Protein AF-A0A9X3ZW23-F1 (afdb_monomer_lite)

Radius of gyration: 32.11 Å; chains: 1; bounding box: 72×36×115 Å

Structure (mmCIF, N/CA/C/O backbone):
data_AF-A0A9X3ZW23-F1
#
_entry.id   AF-A0A9X3ZW23-F1
#
loop_
_atom_site.group_PDB
_atom_site.id
_atom_site.type_symbol
_atom_site.label_atom_id
_atom_site.label_alt_id
_atom_site.label_comp_id
_atom_site.label_asym_id
_atom_site.label_entity_id
_atom_site.label_seq_id
_atom_site.pdbx_PDB_ins_code
_atom_site.Cartn_x
_atom_site.Cartn_y
_atom_site.Cartn_z
_atom_site.occupancy
_atom_site.B_iso_or_equiv
_atom_site.auth_seq_id
_atom_site.auth_comp_id
_atom_site.auth_asym_id
_atom_site.auth_atom_id
_atom_site.pdbx_PDB_model_num
ATOM 1 N N . MET A 1 1 ? 30.733 -26.265 81.387 1.00 41.91 1 MET A N 1
ATOM 2 C CA . MET A 1 1 ? 31.115 -25.539 80.158 1.00 41.91 1 MET A CA 1
ATOM 3 C C . MET A 1 1 ? 29.852 -25.271 79.362 1.00 41.91 1 MET A C 1
ATOM 5 O O . MET A 1 1 ? 29.154 -26.203 78.997 1.00 41.91 1 MET A O 1
ATOM 9 N N . THR A 1 2 ? 29.509 -23.997 79.230 1.00 47.94 2 THR A N 1
ATOM 10 C CA . THR A 1 2 ? 28.334 -23.456 78.542 1.00 47.94 2 THR A CA 1
ATOM 11 C C . THR A 1 2 ? 28.605 -23.305 77.043 1.00 47.94 2 THR A C 1
ATOM 13 O O . THR A 1 2 ? 29.656 -22.796 76.669 1.00 47.94 2 THR A O 1
ATOM 16 N N . ASN A 1 3 ? 27.648 -23.683 76.190 1.00 45.41 3 ASN A N 1
ATOM 17 C CA . ASN A 1 3 ? 27.446 -23.093 74.856 1.00 45.41 3 ASN A CA 1
ATOM 18 C C . ASN A 1 3 ? 26.029 -23.461 74.378 1.00 45.41 3 ASN A C 1
ATOM 20 O O . ASN A 1 3 ? 25.717 -24.637 74.266 1.00 45.41 3 ASN A O 1
ATOM 24 N N . ARG A 1 4 ? 25.054 -22.546 74.379 1.00 52.41 4 ARG A N 1
ATOM 25 C CA . ARG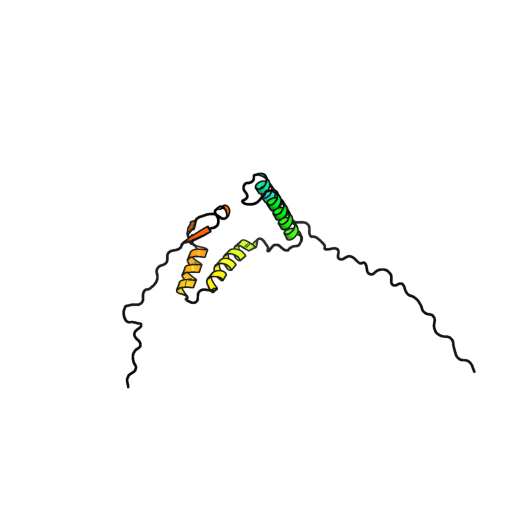 A 1 4 ? 24.797 -21.372 73.514 1.00 52.41 4 ARG A CA 1
ATOM 26 C C . ARG A 1 4 ? 23.680 -21.689 72.514 1.00 52.41 4 ARG A C 1
ATOM 28 O O . ARG A 1 4 ? 23.872 -22.377 71.523 1.00 52.41 4 ARG A O 1
ATOM 35 N N . PHE A 1 5 ? 22.515 -21.135 72.843 1.00 54.69 5 PHE A N 1
ATOM 36 C CA . PHE A 1 5 ? 21.342 -20.938 72.004 1.00 54.69 5 PHE A CA 1
ATOM 37 C C . PHE A 1 5 ? 21.697 -20.395 70.617 1.00 54.69 5 PHE A C 1
ATOM 39 O O . PHE A 1 5 ? 22.342 -19.354 70.522 1.00 54.69 5 PHE A O 1
ATOM 46 N N . ALA A 1 6 ? 21.168 -21.025 69.573 1.00 55.31 6 ALA A N 1
ATOM 47 C CA . ALA A 1 6 ? 20.686 -20.347 68.375 1.00 55.31 6 ALA A CA 1
ATOM 48 C C . ALA A 1 6 ? 19.905 -21.351 67.527 1.00 55.31 6 ALA A C 1
ATOM 50 O O . ALA A 1 6 ? 20.433 -22.413 67.224 1.00 55.31 6 ALA A O 1
ATOM 51 N N . LEU A 1 7 ? 18.666 -21.002 67.170 1.00 49.12 7 LEU A N 1
ATOM 52 C CA . LEU A 1 7 ? 18.050 -21.156 65.843 1.00 49.12 7 LEU A CA 1
ATOM 53 C C . LEU A 1 7 ? 16.533 -21.007 66.005 1.00 49.12 7 LEU A C 1
ATOM 55 O O . LEU A 1 7 ? 15.796 -21.965 66.211 1.00 49.12 7 LEU A O 1
ATOM 59 N N . ALA A 1 8 ? 16.077 -19.760 65.929 1.00 58.12 8 ALA A N 1
ATOM 60 C CA . ALA A 1 8 ? 14.689 -19.455 65.624 1.00 58.12 8 ALA A CA 1
ATOM 61 C C . ALA A 1 8 ? 14.528 -19.458 64.095 1.00 58.12 8 ALA A C 1
ATOM 63 O O . ALA A 1 8 ? 15.251 -18.709 63.431 1.00 58.12 8 ALA A O 1
ATOM 64 N N . PRO A 1 9 ? 13.585 -20.214 63.509 1.00 50.91 9 PRO A N 1
ATOM 65 C CA . PRO A 1 9 ? 13.169 -19.972 62.143 1.00 50.91 9 PRO A CA 1
ATOM 66 C C . PRO A 1 9 ? 12.065 -18.910 62.166 1.00 50.91 9 PRO A C 1
ATOM 68 O O . PRO A 1 9 ? 10.928 -19.161 62.561 1.00 50.91 9 PRO A O 1
ATOM 71 N N . ARG A 1 10 ? 12.409 -17.691 61.741 1.00 51.66 10 ARG A N 1
ATOM 72 C CA . ARG A 1 10 ? 11.412 -16.711 61.305 1.00 51.66 10 ARG A CA 1
ATOM 73 C C . ARG A 1 10 ? 10.851 -17.193 59.970 1.00 51.66 10 ARG A C 1
ATOM 75 O O . ARG A 1 10 ? 11.467 -16.972 58.932 1.00 51.66 10 ARG A O 1
ATOM 82 N N . ILE A 1 11 ? 9.699 -17.853 59.999 1.00 54.78 11 ILE A N 1
ATOM 83 C CA . ILE A 1 11 ? 8.911 -18.116 58.793 1.00 54.78 11 ILE A CA 1
ATOM 84 C C . ILE A 1 11 ? 8.268 -16.780 58.401 1.00 54.78 11 ILE A C 1
ATOM 86 O O . ILE A 1 11 ? 7.192 -16.424 58.873 1.00 54.78 11 ILE A O 1
ATOM 90 N N . LEU A 1 12 ? 9.000 -15.990 57.609 1.00 49.44 12 LEU A N 1
ATOM 91 C CA . LEU A 1 12 ? 8.465 -14.829 56.909 1.00 49.44 12 LEU A CA 1
ATOM 92 C C . LEU A 1 12 ? 7.588 -15.314 55.749 1.00 49.44 12 LEU A C 1
ATOM 94 O O . LEU A 1 12 ? 8.072 -15.919 54.798 1.00 49.44 12 LEU A O 1
ATOM 98 N N . SER A 1 13 ? 6.296 -15.028 55.876 1.00 49.28 13 SER A N 1
ATOM 99 C CA . SER A 1 13 ? 5.330 -14.671 54.836 1.00 49.28 13 SER A CA 1
ATOM 100 C C . SER A 1 13 ? 5.801 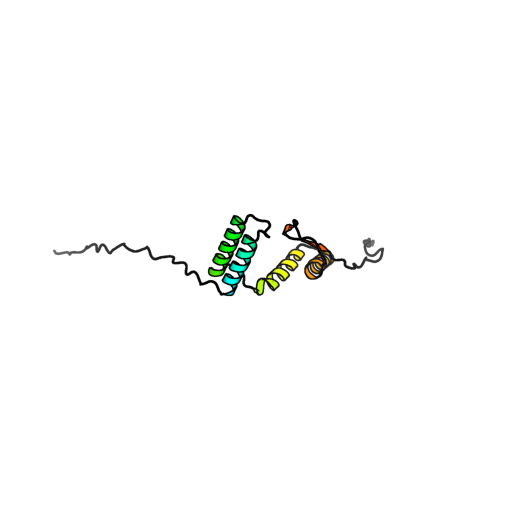-14.805 53.379 1.00 49.28 13 SER A C 1
ATOM 102 O O . SER A 1 13 ? 6.349 -13.867 52.807 1.00 49.28 13 SER A O 1
ATOM 104 N N . ALA A 1 14 ? 5.481 -15.934 52.745 1.00 49.53 14 ALA A N 1
ATOM 105 C CA . ALA A 1 14 ? 5.443 -16.074 51.289 1.00 49.53 14 ALA A CA 1
ATOM 106 C C . ALA A 1 14 ? 3.982 -15.999 50.813 1.00 49.53 14 ALA A C 1
ATOM 108 O O . ALA A 1 14 ? 3.397 -16.979 50.362 1.00 49.53 14 ALA A O 1
ATOM 109 N N . ALA A 1 15 ? 3.361 -14.834 50.979 1.00 54.81 15 ALA A N 1
ATOM 110 C CA . ALA A 1 15 ? 2.068 -14.509 50.389 1.00 54.81 15 ALA A CA 1
ATOM 111 C C . ALA A 1 15 ? 2.203 -13.146 49.702 1.00 54.81 15 ALA A C 1
ATOM 113 O O . ALA A 1 15 ? 2.758 -12.226 50.297 1.00 54.81 15 ALA A O 1
ATOM 114 N N . CYS A 1 16 ? 1.689 -13.053 48.473 1.00 47.88 16 CYS A N 1
ATOM 115 C CA . CYS A 1 16 ? 1.688 -11.898 47.558 1.00 47.88 16 CYS A CA 1
ATOM 116 C C . CYS A 1 16 ? 2.820 -11.837 46.516 1.00 47.88 16 CYS A C 1
ATOM 118 O O . CYS A 1 16 ? 3.622 -10.912 46.489 1.00 47.88 16 CYS A O 1
ATOM 120 N N . LEU A 1 17 ? 2.781 -12.763 45.554 1.00 49.47 17 LEU A N 1
ATOM 121 C CA . LEU A 1 17 ? 3.246 -12.530 44.178 1.00 49.47 17 LEU A CA 1
ATOM 122 C C . LEU A 1 17 ? 2.059 -12.727 43.218 1.00 49.47 17 LEU A C 1
ATOM 124 O O . LEU A 1 17 ? 2.012 -13.656 42.423 1.00 49.47 17 LEU A O 1
ATOM 128 N N . LEU A 1 18 ? 1.058 -11.853 43.342 1.00 54.19 18 LEU A N 1
ATOM 129 C CA . LEU A 1 18 ? -0.025 -11.663 42.368 1.00 54.19 18 LEU A CA 1
ATOM 130 C C . LEU A 1 18 ? -0.190 -10.154 42.133 1.00 54.19 18 LEU A C 1
ATOM 132 O O . LEU A 1 18 ? -1.226 -9.566 42.421 1.00 54.19 18 LEU A O 1
ATOM 136 N N . ALA A 1 19 ? 0.873 -9.499 41.663 1.00 49.84 19 ALA A N 1
ATOM 137 C CA . ALA A 1 19 ? 0.828 -8.102 41.242 1.00 49.84 19 ALA A CA 1
ATOM 138 C C . ALA A 1 19 ? 0.711 -8.036 39.712 1.00 49.84 19 ALA A C 1
ATOM 140 O O . ALA A 1 19 ? 1.699 -8.039 38.987 1.00 49.84 19 ALA A O 1
ATOM 141 N N . ALA A 1 20 ? -0.546 -8.062 39.272 1.00 50.47 20 ALA A N 1
ATOM 142 C CA . ALA A 1 20 ? -1.111 -7.430 38.084 1.00 50.47 20 ALA A CA 1
ATOM 143 C C . ALA A 1 20 ? -0.147 -7.011 36.952 1.00 50.47 20 ALA A C 1
ATOM 145 O O . ALA A 1 20 ? 0.410 -5.914 36.958 1.00 50.47 20 ALA A O 1
ATOM 146 N N . CYS A 1 21 ? -0.136 -7.783 35.863 1.00 46.88 21 CYS A N 1
ATOM 147 C CA . CYS A 1 21 ? 0.053 -7.209 34.531 1.00 46.88 21 CYS A CA 1
ATOM 148 C C . CYS A 1 21 ? -1.243 -6.486 34.127 1.00 46.88 21 CYS A C 1
ATOM 150 O O . CYS A 1 21 ? -2.032 -6.993 33.333 1.00 46.88 21 CYS A O 1
ATOM 152 N N . ALA A 1 22 ? -1.507 -5.315 34.709 1.00 54.31 22 ALA A N 1
ATOM 153 C CA . ALA A 1 22 ? -2.509 -4.414 34.161 1.00 54.31 22 ALA A CA 1
ATOM 154 C C . ALA A 1 22 ? -1.919 -3.806 32.882 1.00 54.31 22 ALA A C 1
ATOM 156 O O . ALA A 1 22 ? -1.097 -2.894 32.940 1.00 54.31 22 ALA A O 1
ATOM 157 N N . ALA A 1 23 ? -2.299 -4.339 31.720 1.00 58.41 23 ALA A N 1
ATOM 158 C CA . ALA A 1 23 ? -2.043 -3.657 30.461 1.00 58.41 23 ALA A CA 1
ATOM 159 C C . ALA A 1 23 ? -2.793 -2.317 30.504 1.00 58.41 23 ALA A C 1
ATOM 161 O O . ALA A 1 23 ? -4.021 -2.286 30.422 1.00 58.41 23 ALA A O 1
ATOM 162 N N . VAL A 1 24 ? -2.060 -1.216 30.682 1.00 58.62 24 VAL A N 1
ATOM 163 C CA . VAL A 1 24 ? -2.592 0.140 30.523 1.00 58.62 24 VAL A CA 1
ATOM 164 C C . VAL A 1 24 ? -3.019 0.278 29.065 1.00 58.62 24 VAL A C 1
ATOM 166 O O . VAL A 1 24 ? -2.192 0.367 28.163 1.00 58.62 24 VAL A O 1
ATOM 169 N N . GLN A 1 25 ? -4.325 0.223 28.828 1.00 58.38 25 GLN A N 1
ATOM 170 C CA . GLN A 1 25 ? -4.912 0.477 27.518 1.00 58.38 25 GLN A CA 1
ATOM 171 C C . GLN A 1 25 ? -5.097 1.989 27.400 1.00 58.38 25 GLN A C 1
ATOM 173 O O . GLN A 1 25 ? -5.875 2.572 28.158 1.00 58.38 25 GLN A O 1
ATOM 178 N N . ALA A 1 26 ? -4.375 2.634 26.483 1.00 62.34 26 ALA A N 1
ATOM 179 C CA . ALA A 1 26 ? -4.588 4.048 26.215 1.00 62.34 26 ALA A CA 1
ATOM 180 C C . ALA A 1 26 ? -5.995 4.252 25.627 1.00 62.34 26 ALA A C 1
ATOM 182 O O . ALA A 1 26 ? -6.516 3.412 24.882 1.00 62.34 26 ALA A O 1
ATOM 183 N N . ALA A 1 27 ? -6.646 5.360 25.985 1.00 62.47 27 ALA A N 1
ATOM 184 C CA . ALA A 1 27 ? -7.914 5.717 25.367 1.00 62.47 27 ALA A CA 1
ATOM 185 C C . ALA A 1 27 ? -7.689 5.924 23.859 1.00 62.47 27 ALA A C 1
ATOM 187 O O . ALA A 1 27 ? -6.691 6.531 23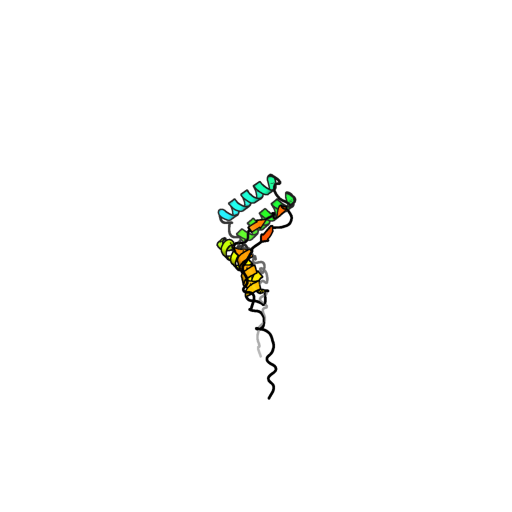.483 1.00 62.47 27 ALA A O 1
ATOM 188 N N . PRO A 1 28 ? -8.598 5.451 22.987 1.00 61.19 28 PRO A N 1
ATOM 189 C CA . PRO A 1 28 ? -8.450 5.700 21.563 1.00 61.19 28 PRO A CA 1
ATOM 190 C C . PRO A 1 28 ? -8.628 7.195 21.311 1.00 61.19 28 PRO A C 1
ATOM 192 O O . PRO A 1 28 ? -9.621 7.775 21.785 1.00 61.19 28 PRO A O 1
ATOM 195 N N . ASP A 1 29 ? -7.704 7.772 20.546 1.00 72.81 29 ASP A N 1
ATOM 196 C CA . ASP A 1 29 ? -7.786 9.142 20.042 1.00 72.81 29 ASP A CA 1
ATOM 197 C C . ASP A 1 29 ? -9.116 9.354 19.302 1.00 72.81 29 ASP A C 1
ATOM 199 O O . ASP A 1 29 ? -9.690 8.406 18.754 1.00 72.81 29 ASP A O 1
ATOM 203 N N . ALA A 1 30 ? -9.616 10.593 19.258 1.00 76.81 30 ALA A N 1
ATOM 204 C CA . ALA A 1 30 ? -10.893 10.916 18.608 1.00 76.81 30 ALA A CA 1
ATOM 205 C C . ALA A 1 30 ? -10.974 10.354 17.173 1.00 76.81 30 ALA A C 1
ATOM 207 O O . ALA A 1 30 ? -11.939 9.674 16.831 1.00 76.81 30 ALA A O 1
ATOM 208 N N . SER A 1 31 ? -9.880 10.473 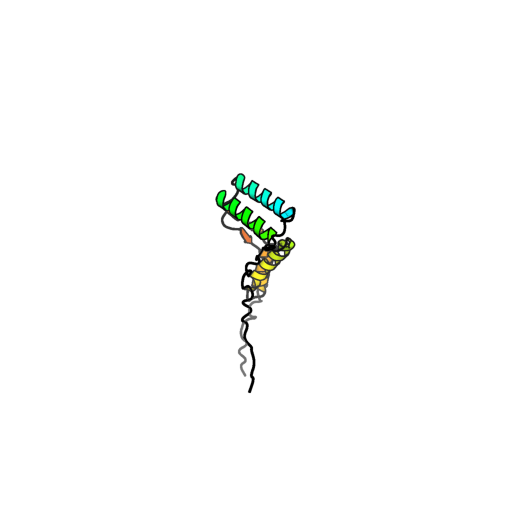16.411 1.00 83.69 31 SER A N 1
ATOM 209 C CA . SER A 1 31 ? -9.767 9.933 15.049 1.00 83.69 31 SER A CA 1
ATOM 210 C C . SER A 1 31 ? -9.995 8.418 14.952 1.00 83.69 31 SER A C 1
ATOM 212 O O . SER A 1 31 ? -10.536 7.933 13.962 1.00 83.69 31 SER A O 1
ATOM 214 N N . ALA A 1 32 ? -9.605 7.641 15.966 1.00 86.62 32 ALA A N 1
ATOM 215 C CA . ALA A 1 32 ? -9.783 6.190 15.973 1.00 86.62 32 ALA A CA 1
ATOM 216 C C . ALA A 1 32 ? -11.236 5.792 16.230 1.00 86.62 32 ALA A C 1
ATOM 218 O O . ALA A 1 32 ? -11.720 4.809 15.671 1.00 86.62 32 ALA A O 1
ATOM 219 N N . ARG A 1 33 ? -11.941 6.573 17.054 1.00 89.62 33 ARG A N 1
ATOM 220 C CA . ARG A 1 33 ? -13.376 6.387 17.282 1.00 89.62 33 ARG A CA 1
ATOM 221 C C . ARG A 1 33 ? -14.165 6.754 16.033 1.00 89.62 33 ARG A C 1
ATOM 223 O O . ARG A 1 33 ? -15.066 6.004 15.679 1.00 89.62 33 ARG A O 1
ATOM 230 N N . ASP A 1 34 ? -13.798 7.843 15.363 1.00 92.06 34 ASP A N 1
ATOM 231 C CA . ASP A 1 34 ? -14.457 8.288 14.133 1.00 92.06 34 ASP A CA 1
ATOM 232 C C . ASP A 1 34 ? -14.310 7.250 13.015 1.00 92.06 34 ASP A C 1
ATOM 234 O O . ASP A 1 34 ? -15.316 6.838 12.438 1.00 92.06 34 ASP A O 1
ATOM 238 N N . ARG A 1 35 ? -13.090 6.732 12.789 1.00 90.88 35 ARG A N 1
ATOM 239 C CA . ARG A 1 35 ? -12.839 5.617 11.853 1.00 90.88 35 ARG A CA 1
ATOM 240 C C . ARG A 1 35 ? -13.689 4.392 12.181 1.00 90.88 35 ARG A C 1
ATOM 242 O O . ARG A 1 35 ? -14.383 3.878 11.317 1.00 90.88 35 ARG A O 1
ATOM 249 N N . TYR A 1 36 ? -13.732 3.987 13.451 1.00 94.25 36 TYR A N 1
ATOM 250 C CA . TYR A 1 36 ? -14.577 2.870 13.873 1.00 94.25 36 TYR A CA 1
ATOM 251 C C . TYR A 1 36 ? -16.068 3.099 13.578 1.00 94.25 36 TYR A C 1
ATOM 253 O O . TYR A 1 36 ? -16.766 2.161 13.199 1.00 94.25 36 TYR A O 1
ATOM 261 N N . GLN A 1 37 ? -16.589 4.322 13.742 1.00 95.38 37 GLN A N 1
ATOM 262 C CA . GLN A 1 37 ? -17.985 4.598 13.389 1.00 95.38 37 GLN A CA 1
ATOM 263 C C . GLN A 1 37 ? -18.219 4.542 11.878 1.00 95.38 37 GLN A C 1
ATOM 265 O O . GLN A 1 37 ? -19.240 3.995 11.463 1.00 95.38 37 GLN A O 1
ATOM 270 N N . GLN A 1 38 ? -17.282 5.051 11.074 1.00 94.19 38 GLN A N 1
ATOM 271 C CA . GLN A 1 38 ? -17.335 4.951 9.612 1.00 94.19 38 GLN A CA 1
ATOM 272 C C . GLN A 1 38 ? -17.333 3.483 9.163 1.00 94.19 38 GLN A C 1
ATOM 274 O O . GLN A 1 38 ? -18.225 3.072 8.422 1.00 94.19 38 GLN A O 1
ATOM 279 N N . ASP A 1 39 ? -16.415 2.672 9.695 1.00 94.12 39 ASP A N 1
ATOM 280 C CA . ASP A 1 39 ? -16.333 1.237 9.404 1.00 94.12 39 ASP A CA 1
ATOM 281 C C . ASP A 1 39 ? -17.634 0.531 9.784 1.00 94.12 39 ASP A C 1
ATOM 283 O O . ASP A 1 39 ? -18.208 -0.214 8.994 1.00 94.12 39 ASP A O 1
ATOM 287 N N . ARG A 1 40 ? -18.176 0.818 10.975 1.00 96.25 40 ARG A N 1
ATOM 288 C CA . ARG A 1 40 ? -19.469 0.268 11.395 1.00 96.25 40 ARG A CA 1
ATOM 289 C C . ARG A 1 40 ? -20.599 0.649 10.453 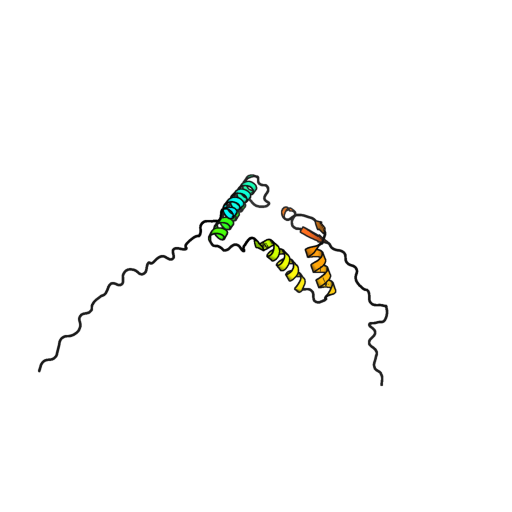1.00 96.25 40 ARG A C 1
ATOM 291 O O . ARG A 1 40 ? -21.445 -0.198 10.195 1.00 96.25 40 ARG A O 1
ATOM 298 N N . GLN A 1 41 ? -20.658 1.893 9.985 1.00 95.88 41 GLN A N 1
ATOM 299 C CA . GLN A 1 41 ? -21.687 2.317 9.037 1.00 95.88 41 GLN A CA 1
ATOM 300 C C . GLN A 1 41 ? -21.583 1.529 7.727 1.00 95.88 41 GLN A C 1
ATOM 302 O O . GLN A 1 41 ? -22.601 0.999 7.283 1.00 95.88 41 GLN A O 1
ATOM 307 N N . ALA A 1 42 ? -20.373 1.346 7.190 1.00 93.75 42 ALA A N 1
ATOM 308 C CA . ALA A 1 42 ? -20.135 0.510 6.011 1.00 93.75 42 ALA A CA 1
ATOM 309 C C . ALA A 1 42 ? -20.523 -0.964 6.250 1.00 93.75 42 ALA A C 1
ATOM 311 O O . ALA A 1 42 ? -21.199 -1.582 5.430 1.00 93.75 42 ALA A O 1
ATOM 312 N N . CYS A 1 43 ? -20.195 -1.524 7.421 1.00 95.62 43 CYS A N 1
ATOM 313 C CA . CYS A 1 43 ? -20.622 -2.879 7.788 1.00 95.62 43 CYS A CA 1
ATOM 314 C C . CYS A 1 43 ? -22.153 -3.024 7.838 1.00 95.62 43 CYS A C 1
ATOM 316 O O . CYS A 1 43 ? -22.688 -4.107 7.598 1.00 95.62 43 CYS A O 1
ATOM 318 N N . MET A 1 44 ? -22.865 -1.963 8.231 1.00 95.62 44 MET A N 1
ATOM 319 C CA . MET A 1 44 ? -24.321 -1.970 8.385 1.00 95.62 44 MET A CA 1
ATOM 320 C C . MET A 1 44 ? -25.049 -1.768 7.056 1.00 95.62 44 MET A C 1
ATOM 322 O O . MET A 1 44 ? -26.142 -2.315 6.910 1.00 95.62 44 MET A O 1
ATOM 326 N N . SER A 1 45 ? -24.466 -1.021 6.110 1.00 93.38 45 SER A N 1
ATOM 327 C CA . SER A 1 45 ? -25.026 -0.860 4.762 1.00 93.38 45 SER A CA 1
ATOM 328 C C . SER A 1 45 ? -24.903 -2.133 3.925 1.00 93.38 45 SER A C 1
ATOM 330 O O . SER A 1 45 ? -25.721 -2.362 3.040 1.00 93.38 45 SER A O 1
ATOM 332 N N . GLY A 1 46 ? -23.939 -3.001 4.255 1.00 84.62 46 GLY A N 1
ATOM 333 C CA . GLY A 1 46 ? -23.677 -4.228 3.504 1.00 84.62 46 GLY A CA 1
ATOM 334 C C . GLY A 1 46 ? -22.817 -3.997 2.262 1.00 84.62 46 GLY A C 1
ATOM 335 O O . GLY A 1 46 ? -22.625 -4.927 1.487 1.00 84.62 46 GLY A O 1
ATOM 336 N N . ASP A 1 47 ? -22.239 -2.802 2.106 1.00 80.19 47 ASP A N 1
ATOM 337 C CA . ASP A 1 47 ? -21.375 -2.427 0.975 1.00 80.19 47 ASP A CA 1
ATOM 338 C C . ASP A 1 47 ? -19.958 -3.027 1.072 1.00 80.19 47 ASP A C 1
ATOM 340 O O . ASP A 1 47 ? -19.006 -2.552 0.450 1.00 80.19 47 ASP A O 1
ATOM 344 N N . THR A 1 48 ? -19.788 -4.074 1.877 1.00 84.88 48 THR A N 1
ATOM 345 C CA . THR A 1 48 ? -18.508 -4.741 2.109 1.00 84.88 48 THR A CA 1
ATOM 346 C C . THR A 1 48 ? -18.510 -6.119 1.467 1.00 84.88 48 THR A C 1
ATOM 348 O O . THR A 1 48 ? -19.494 -6.846 1.565 1.00 84.88 48 THR A O 1
ATOM 351 N N . ALA A 1 49 ? -17.381 -6.538 0.893 1.00 85.81 49 ALA A N 1
ATOM 352 C CA . ALA A 1 49 ? -17.238 -7.868 0.287 1.00 85.81 49 ALA A CA 1
ATOM 353 C C . ALA A 1 49 ? -17.293 -9.038 1.302 1.00 85.81 49 ALA A C 1
ATOM 355 O O . ALA A 1 49 ? -17.327 -10.202 0.908 1.00 85.81 49 ALA A O 1
ATOM 356 N N . GLN A 1 50 ? -17.285 -8.745 2.604 1.00 89.44 50 GLN A N 1
ATOM 357 C CA . GLN A 1 50 ? -17.307 -9.712 3.704 1.00 89.44 50 GLN A CA 1
ATOM 358 C C . GLN A 1 50 ? -18.658 -9.739 4.433 1.00 89.44 50 GLN A C 1
ATOM 360 O O . GLN A 1 50 ? -19.480 -8.835 4.291 1.00 89.44 50 GLN A O 1
ATOM 365 N N . SER A 1 51 ? -18.884 -10.765 5.265 1.00 93.56 51 SER A N 1
ATOM 366 C CA . SER A 1 51 ? -20.092 -10.825 6.097 1.00 93.56 51 SER A CA 1
ATOM 367 C C . SER A 1 51 ? -20.142 -9.652 7.085 1.00 93.56 51 SER A C 1
ATOM 369 O O . SER A 1 51 ? -19.111 -9.233 7.620 1.00 93.56 51 SER A O 1
ATOM 371 N N . ARG A 1 52 ? -21.347 -9.159 7.394 1.00 95.44 52 ARG A N 1
ATOM 372 C CA . ARG A 1 52 ? -21.545 -8.082 8.380 1.00 95.44 52 ARG A CA 1
ATOM 373 C C . ARG A 1 52 ? -20.935 -8.415 9.742 1.00 95.44 52 ARG A C 1
ATOM 375 O O . ARG A 1 52 ? -20.366 -7.539 10.386 1.00 95.44 52 ARG A O 1
ATOM 382 N N . GLU A 1 53 ? -21.043 -9.666 10.185 1.00 96.19 53 GLU A N 1
ATOM 383 C CA . GLU A 1 53 ? -20.452 -10.101 11.453 1.00 96.19 53 GLU A CA 1
ATOM 384 C C . GLU A 1 53 ? -18.922 -10.004 11.416 1.00 96.19 53 GLU A C 1
ATOM 386 O O . GLU A 1 53 ? -18.317 -9.431 12.324 1.00 96.19 53 GLU A O 1
ATOM 391 N N . THR A 1 54 ? -18.300 -10.511 10.348 1.00 96.62 54 THR A N 1
ATOM 392 C CA . THR A 1 54 ? -16.849 -10.418 10.136 1.00 96.62 54 THR A CA 1
ATOM 393 C C . THR A 1 54 ? -16.402 -8.960 10.087 1.00 96.62 54 THR A C 1
ATOM 395 O O . THR A 1 54 ? -15.457 -8.591 10.773 1.00 96.62 54 THR A O 1
ATOM 398 N N . CYS A 1 55 ? -17.119 -8.113 9.345 1.00 96.19 55 CYS A N 1
ATOM 399 C CA . CYS A 1 55 ? -16.845 -6.678 9.255 1.00 96.19 55 CYS A CA 1
ATOM 400 C C . CYS A 1 55 ? -16.841 -5.998 10.626 1.00 96.19 55 CYS A C 1
ATOM 402 O O . CYS A 1 55 ? -15.882 -5.323 10.992 1.00 96.19 55 CYS A O 1
ATOM 404 N N . LEU A 1 56 ? -17.874 -6.229 11.440 1.00 96.88 56 LEU A N 1
ATOM 405 C CA . LEU A 1 56 ? -17.957 -5.622 12.770 1.00 96.88 56 LEU A CA 1
ATOM 406 C C . LEU A 1 56 ? -16.864 -6.126 13.714 1.00 96.88 56 LEU A C 1
ATOM 408 O O . LEU A 1 56 ? -16.359 -5.362 14.540 1.00 96.88 56 LEU A O 1
ATOM 412 N N . ARG A 1 57 ? -16.487 -7.400 13.582 1.00 97.19 57 ARG A N 1
ATOM 413 C CA . ARG A 1 57 ? -15.382 -7.999 14.331 1.00 97.19 57 ARG A CA 1
ATOM 414 C C . ARG A 1 57 ? -14.050 -7.341 13.976 1.00 97.19 57 ARG A C 1
ATOM 416 O O . ARG A 1 57 ? -13.297 -6.983 14.879 1.00 97.19 57 ARG A O 1
ATOM 423 N N . GLU A 1 58 ? -13.784 -7.143 12.690 1.00 94.69 58 GLU A N 1
ATOM 424 C CA . GLU A 1 58 ? -12.568 -6.489 12.199 1.00 94.69 58 GLU A CA 1
ATOM 425 C C . GLU A 1 58 ? -12.511 -5.007 12.585 1.00 94.69 58 GLU A C 1
ATOM 427 O O . GLU A 1 58 ? -11.486 -4.557 13.093 1.00 94.69 58 GLU A O 1
ATOM 432 N N . ALA A 1 59 ? -13.623 -4.273 12.476 1.00 95.06 59 ALA A N 1
ATOM 433 C CA . ALA A 1 59 ? -13.711 -2.886 12.937 1.00 95.06 59 ALA A CA 1
ATOM 434 C C . ALA A 1 59 ? -13.398 -2.761 14.443 1.00 95.06 59 ALA A C 1
ATOM 436 O O . ALA A 1 59 ? -12.662 -1.869 14.877 1.00 95.06 59 ALA A O 1
ATOM 437 N N . GLY A 1 60 ? -13.918 -3.682 15.263 1.00 94.94 60 GLY A N 1
ATOM 438 C CA . GLY A 1 60 ? -13.616 -3.739 16.695 1.00 94.94 60 GLY A CA 1
ATOM 439 C C . GLY A 1 60 ? -12.143 -4.047 16.982 1.00 94.94 60 GLY A C 1
ATOM 440 O O . GLY A 1 60 ? -11.535 -3.403 17.841 1.00 94.94 60 GLY A O 1
ATOM 441 N N . ALA A 1 61 ? -11.556 -4.985 16.234 1.00 94.25 61 ALA A N 1
ATOM 442 C CA . ALA A 1 61 ? -10.138 -5.318 16.330 1.00 94.25 61 ALA A CA 1
ATOM 443 C C . ALA A 1 61 ? -9.246 -4.125 15.945 1.00 94.25 61 ALA A C 1
ATOM 445 O O . ALA A 1 61 ? -8.291 -3.823 16.658 1.00 94.25 61 ALA A O 1
ATOM 446 N N . ALA A 1 62 ? -9.592 -3.387 14.886 1.00 90.81 62 ALA A N 1
ATOM 447 C CA . ALA A 1 62 ? -8.879 -2.179 14.476 1.00 90.81 62 ALA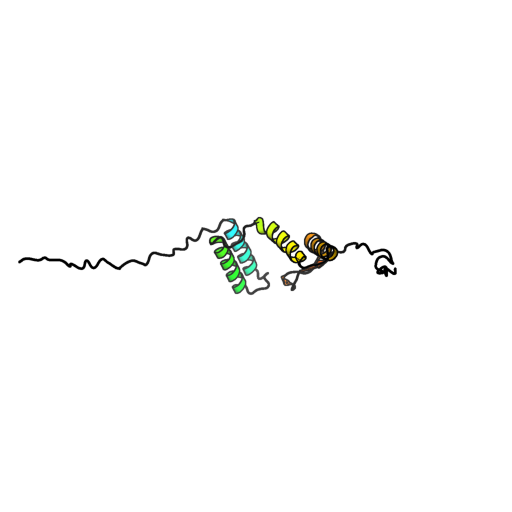 A CA 1
ATOM 448 C C . ALA A 1 62 ? -8.928 -1.087 15.560 1.00 90.81 62 ALA A C 1
ATOM 450 O O . ALA A 1 62 ? -7.901 -0.491 15.899 1.00 90.81 62 ALA A O 1
ATOM 451 N N . LEU A 1 63 ? -10.093 -0.867 16.182 1.00 91.94 63 LEU A N 1
ATOM 452 C CA . LEU A 1 63 ? -10.218 0.069 17.303 1.00 91.94 63 LEU A CA 1
ATOM 453 C C . LEU A 1 63 ? -9.356 -0.356 18.500 1.00 91.94 63 LEU A C 1
ATOM 455 O O . LEU A 1 63 ? -8.708 0.490 19.118 1.00 91.94 63 LEU A O 1
ATOM 459 N N . GLN A 1 64 ? -9.338 -1.647 18.838 1.00 90.94 64 GLN A N 1
ATOM 460 C CA . GLN A 1 64 ? -8.492 -2.171 19.910 1.00 90.94 64 GLN A CA 1
ATOM 461 C C . GLN A 1 64 ? -7.003 -1.980 19.586 1.00 90.94 64 GLN A C 1
ATOM 463 O O . GLN A 1 64 ? -6.274 -1.455 20.425 1.00 90.94 64 GLN A O 1
ATOM 468 N N . ALA A 1 65 ? -6.568 -2.328 18.373 1.00 88.62 65 ALA A N 1
ATOM 469 C CA . ALA A 1 65 ? -5.190 -2.148 17.925 1.00 88.62 65 ALA A CA 1
ATOM 470 C C . ALA A 1 65 ? -4.754 -0.675 18.010 1.00 88.62 65 ALA A C 1
ATOM 472 O O . ALA A 1 65 ? -3.638 -0.380 18.445 1.00 88.62 65 ALA A O 1
ATOM 473 N N . SER A 1 66 ? -5.659 0.258 17.681 1.00 85.69 66 SER A N 1
ATOM 474 C CA . SER A 1 66 ? -5.420 1.696 17.833 1.00 85.69 66 SER A CA 1
ATOM 475 C C . SER A 1 66 ? -5.183 2.102 19.289 1.00 85.69 66 SER A C 1
ATOM 477 O O . SER A 1 66 ? -4.310 2.923 19.546 1.00 85.69 66 SER A O 1
ATOM 479 N N . ARG A 1 67 ? -5.928 1.532 20.247 1.00 85.06 67 ARG A N 1
ATOM 480 C CA . ARG A 1 67 ? -5.761 1.805 21.692 1.00 85.06 67 ARG A CA 1
ATOM 481 C C . ARG A 1 67 ? -4.431 1.308 22.236 1.00 85.06 67 ARG A C 1
ATOM 483 O O . ARG A 1 67 ? -3.884 1.882 23.169 1.00 85.06 67 ARG A O 1
ATOM 490 N N . THR A 1 68 ? -3.929 0.214 21.679 1.00 84.75 68 THR A N 1
ATOM 491 C CA . THR A 1 68 ? -2.662 -0.397 22.092 1.00 84.75 68 THR A CA 1
ATOM 492 C C . THR A 1 68 ? -1.459 0.151 21.323 1.00 84.75 68 THR A C 1
ATOM 494 O O . THR A 1 68 ? -0.364 -0.379 21.484 1.00 84.75 68 THR A O 1
ATOM 497 N N . GLY A 1 69 ? -1.645 1.168 20.468 1.00 79.88 69 GLY A N 1
ATOM 498 C CA . GLY A 1 69 ? -0.570 1.751 19.657 1.00 79.88 69 GLY A CA 1
ATOM 499 C C . GLY A 1 69 ? 0.022 0.787 18.622 1.00 79.88 69 GLY A C 1
ATOM 500 O O . GLY A 1 69 ? 1.165 0.950 18.212 1.00 79.88 69 GLY A O 1
ATOM 501 N N . GLN A 1 70 ? -0.731 -0.242 18.224 1.00 78.56 70 GLN A N 1
ATOM 502 C CA . GLN A 1 70 ? -0.276 -1.280 17.289 1.00 78.56 70 GLN A CA 1
ATOM 503 C C . GLN A 1 70 ? -0.547 -0.924 15.824 1.00 78.56 70 GLN A C 1
ATOM 505 O O . GLN A 1 70 ? -0.071 -1.609 14.922 1.00 78.56 70 GLN A O 1
ATOM 510 N N . LEU A 1 71 ? -1.314 0.139 15.572 1.00 74.12 71 LEU A N 1
ATOM 511 C CA . LEU A 1 71 ? -1.476 0.682 14.231 1.00 74.12 71 LEU A CA 1
ATOM 512 C C . LEU A 1 71 ? -0.302 1.612 13.931 1.00 74.12 71 LEU A C 1
ATOM 514 O O . LEU A 1 71 ? -0.024 2.531 14.703 1.00 74.12 71 LEU A O 1
ATOM 518 N N . ALA A 1 72 ? 0.369 1.391 12.799 1.00 65.19 72 ALA A N 1
ATOM 519 C CA . ALA A 1 72 ? 1.297 2.378 12.264 1.00 65.19 72 ALA A CA 1
ATOM 520 C C . ALA A 1 72 ? 0.557 3.720 12.095 1.00 65.19 72 ALA A C 1
ATOM 522 O O . ALA A 1 72 ? -0.605 3.743 11.683 1.00 65.19 72 ALA A O 1
ATOM 523 N N . GLY A 1 73 ? 1.211 4.826 12.464 1.00 59.69 73 GLY A N 1
ATOM 524 C CA . GLY A 1 73 ? 0.617 6.163 12.427 1.00 59.69 73 GLY A CA 1
ATOM 525 C C . GLY A 1 73 ? 0.119 6.575 11.035 1.00 59.69 73 GLY A C 1
ATOM 526 O O . GLY A 1 73 ? 0.476 5.980 10.021 1.00 59.69 73 GLY A O 1
ATOM 527 N N . GLN A 1 74 ? -0.697 7.633 10.991 1.00 52.91 74 GLN A N 1
ATOM 528 C CA . GLN A 1 74 ? -1.356 8.159 9.781 1.00 52.91 74 GLN A CA 1
ATOM 529 C C . GLN A 1 74 ? -0.390 8.645 8.674 1.00 52.91 74 GLN A C 1
ATOM 531 O O . GLN A 1 74 ? -0.834 8.869 7.552 1.00 52.91 74 GLN A O 1
ATOM 536 N N . ASP A 1 75 ? 0.924 8.684 8.931 1.00 53.06 75 ASP A N 1
ATOM 537 C CA . ASP A 1 75 ? 1.984 8.798 7.909 1.00 53.06 75 ASP A CA 1
ATOM 538 C C . ASP A 1 75 ? 2.107 7.544 7.017 1.00 53.06 75 ASP A C 1
ATOM 540 O O . ASP A 1 75 ? 2.971 7.443 6.141 1.00 53.06 75 ASP A O 1
ATOM 544 N N . ALA A 1 76 ? 1.214 6.570 7.209 1.00 58.44 76 ALA A N 1
ATOM 545 C CA . ALA A 1 76 ? 1.101 5.378 6.396 1.00 58.44 76 ALA A CA 1
ATOM 546 C C . ALA A 1 76 ? 0.953 5.678 4.897 1.00 58.44 76 ALA A C 1
ATOM 548 O O . ALA A 1 76 ? 1.366 4.844 4.111 1.00 58.44 76 ALA A O 1
ATOM 549 N N . THR A 1 77 ? 0.459 6.845 4.466 1.00 60.88 77 THR A N 1
ATOM 550 C CA . THR A 1 77 ? 0.398 7.188 3.031 1.00 60.88 77 THR A CA 1
ATOM 551 C C . THR A 1 77 ? 1.789 7.233 2.386 1.00 60.88 77 THR A C 1
ATOM 553 O O . THR A 1 77 ? 1.992 6.615 1.338 1.00 60.88 77 THR A O 1
ATOM 556 N N . ASP A 1 78 ? 2.766 7.878 3.036 1.00 68.69 78 ASP A N 1
ATOM 557 C CA . ASP A 1 78 ? 4.166 7.852 2.584 1.00 68.69 78 ASP A CA 1
ATOM 558 C C . ASP A 1 78 ? 4.763 6.445 2.750 1.00 68.69 78 ASP A C 1
ATOM 560 O O . ASP A 1 78 ? 5.445 5.924 1.866 1.00 68.69 78 ASP A O 1
ATOM 564 N N . GLY A 1 79 ? 4.404 5.761 3.842 1.00 81.38 79 GLY A N 1
ATOM 565 C CA . GLY A 1 79 ? 4.761 4.360 4.069 1.00 81.38 79 GLY A CA 1
ATOM 566 C C . GLY A 1 79 ? 4.296 3.413 2.960 1.00 81.38 79 GLY A C 1
ATOM 567 O O . GLY A 1 79 ? 5.071 2.581 2.498 1.00 81.38 79 GLY A O 1
ATOM 568 N N . TYR A 1 80 ? 3.058 3.539 2.494 1.00 85.25 80 TYR A N 1
ATOM 569 C CA . TYR A 1 80 ? 2.469 2.692 1.465 1.00 85.25 80 TYR A CA 1
ATOM 570 C C . TYR A 1 80 ? 3.075 2.985 0.099 1.00 85.25 80 TYR A C 1
ATOM 572 O O . TYR A 1 80 ? 3.387 2.039 -0.624 1.00 85.25 80 TYR A O 1
ATOM 580 N N . ALA A 1 81 ? 3.289 4.261 -0.238 1.00 86.12 81 ALA A N 1
ATOM 581 C CA . ALA A 1 81 ? 3.962 4.652 -1.474 1.00 86.12 81 ALA A CA 1
ATOM 582 C C . ALA A 1 81 ? 5.406 4.128 -1.509 1.00 86.12 81 ALA A C 1
ATOM 584 O O . ALA A 1 81 ? 5.823 3.513 -2.495 1.00 86.12 81 ALA A O 1
ATOM 585 N N . ARG A 1 82 ? 6.144 4.277 -0.403 1.00 89.50 82 ARG A N 1
ATOM 586 C CA . ARG A 1 82 ? 7.496 3.732 -0.252 1.00 89.50 82 ARG A CA 1
ATOM 587 C C . ARG A 1 82 ? 7.509 2.211 -0.347 1.00 89.50 82 ARG A C 1
ATOM 589 O O . ARG A 1 82 ? 8.248 1.672 -1.163 1.00 89.50 82 ARG A O 1
ATOM 596 N N . ASN A 1 83 ? 6.662 1.516 0.413 1.00 91.38 83 ASN A N 1
ATOM 597 C CA . ASN A 1 83 ? 6.553 0.056 0.357 1.00 91.38 83 ASN A CA 1
ATOM 598 C C . ASN A 1 83 ? 6.193 -0.414 -1.059 1.00 91.38 83 ASN A C 1
ATOM 600 O O . ASN A 1 83 ? 6.673 -1.449 -1.515 1.00 91.38 83 ASN A O 1
ATOM 604 N N . ALA A 1 84 ? 5.360 0.342 -1.779 1.00 91.75 84 ALA A N 1
ATOM 605 C CA . ALA A 1 84 ? 5.013 0.034 -3.155 1.00 91.75 84 ALA A CA 1
ATOM 606 C C . ALA A 1 84 ? 6.205 0.147 -4.108 1.00 91.75 84 ALA A C 1
ATOM 608 O O . ALA A 1 84 ? 6.390 -0.752 -4.928 1.00 91.75 84 ALA A O 1
ATOM 609 N N . ALA A 1 85 ? 7.030 1.185 -3.964 1.00 92.75 85 ALA A N 1
ATOM 610 C CA . ALA A 1 85 ? 8.271 1.324 -4.720 1.00 92.75 85 ALA A CA 1
ATOM 611 C C . ALA A 1 85 ? 9.306 0.247 -4.345 1.00 92.75 85 ALA A C 1
ATOM 613 O O . ALA A 1 85 ? 9.947 -0.309 -5.233 1.00 92.75 85 ALA A O 1
ATOM 614 N N . GLN A 1 86 ? 9.415 -0.120 -3.063 1.00 96.06 86 GLN A N 1
ATOM 615 C CA . GLN A 1 86 ? 10.327 -1.173 -2.593 1.00 96.06 86 GLN A CA 1
ATOM 616 C C . GLN A 1 86 ? 10.044 -2.533 -3.241 1.00 96.06 86 GLN A C 1
ATOM 618 O O . GLN A 1 86 ? 10.968 -3.286 -3.537 1.00 96.06 86 GLN A O 1
ATOM 623 N N . ARG A 1 87 ? 8.780 -2.851 -3.559 1.00 95.81 87 ARG A N 1
ATOM 624 C CA . ARG A 1 87 ? 8.454 -4.086 -4.299 1.00 95.81 87 ARG A CA 1
ATOM 625 C C . ARG A 1 87 ? 9.112 -4.151 -5.683 1.00 95.81 87 ARG A C 1
ATOM 627 O O . ARG A 1 87 ? 9.317 -5.248 -6.193 1.00 95.81 87 ARG A O 1
ATOM 634 N N . CYS A 1 88 ? 9.468 -3.012 -6.281 1.00 97.12 88 CYS A N 1
ATOM 635 C CA . CYS A 1 88 ? 10.181 -2.967 -7.557 1.00 97.12 88 CYS A CA 1
ATOM 636 C C . CYS A 1 88 ? 11.671 -3.336 -7.434 1.00 97.12 88 CYS A C 1
ATOM 638 O O . CYS A 1 88 ? 12.342 -3.515 -8.449 1.00 97.12 88 CYS A O 1
ATOM 640 N N . GLU A 1 89 ? 12.218 -3.486 -6.225 1.00 97.06 89 GLU A N 1
ATOM 641 C CA . GLU A 1 89 ? 13.634 -3.824 -6.036 1.00 97.06 89 GLU A CA 1
ATOM 642 C C . GLU A 1 89 ? 13.991 -5.242 -6.509 1.00 97.06 89 GLU A C 1
ATOM 644 O O . GLU A 1 89 ? 15.163 -5.522 -6.767 1.00 97.06 89 GLU A O 1
ATOM 649 N N . VAL A 1 90 ? 12.991 -6.115 -6.687 1.00 97.81 90 VAL A N 1
ATOM 650 C CA . VAL A 1 90 ? 13.161 -7.479 -7.212 1.00 97.81 90 VAL A CA 1
ATOM 651 C C . VAL A 1 90 ? 13.758 -7.504 -8.626 1.00 97.81 90 VAL A C 1
ATOM 653 O O . VAL A 1 90 ? 14.471 -8.450 -8.977 1.00 97.81 90 VAL A O 1
ATOM 656 N N . PHE A 1 91 ? 13.499 -6.463 -9.424 1.00 97.00 91 PHE A N 1
ATOM 657 C CA . PHE A 1 91 ? 13.990 -6.355 -10.792 1.00 97.00 91 PHE A CA 1
ATOM 658 C C . PHE A 1 91 ? 15.505 -6.141 -10.820 1.00 97.00 91 PHE A C 1
ATOM 660 O O . PHE A 1 91 ? 16.057 -5.347 -10.055 1.00 97.00 91 PHE A O 1
ATOM 667 N N . LYS A 1 92 ? 16.169 -6.893 -11.705 1.00 96.81 92 LYS A N 1
ATOM 668 C CA . LYS A 1 92 ? 17.634 -6.955 -11.810 1.00 96.81 92 LYS A CA 1
ATOM 669 C C . LYS A 1 92 ? 18.209 -5.947 -12.795 1.00 96.81 92 LYS A C 1
ATOM 671 O O . LYS A 1 92 ? 19.369 -5.580 -12.653 1.00 96.81 92 LYS A O 1
ATOM 676 N N . THR A 1 93 ? 17.420 -5.530 -13.780 1.00 94.56 93 THR A N 1
ATOM 677 C CA . THR A 1 93 ? 17.816 -4.503 -14.741 1.00 94.56 93 THR A CA 1
ATOM 678 C C . THR A 1 93 ? 17.272 -3.150 -14.292 1.00 94.56 93 THR A C 1
ATOM 680 O O . THR A 1 93 ? 16.182 -3.056 -13.715 1.00 94.56 93 THR A O 1
ATOM 683 N N . ASP A 1 94 ? 18.027 -2.088 -14.568 1.00 92.56 94 ASP A N 1
ATOM 684 C CA . ASP A 1 94 ? 17.581 -0.723 -14.275 1.00 92.56 94 ASP A CA 1
ATOM 685 C C . ASP A 1 94 ? 16.345 -0.343 -15.097 1.00 92.56 94 ASP A C 1
ATOM 687 O O . ASP A 1 94 ? 15.486 0.408 -14.631 1.00 92.56 94 ASP A O 1
ATOM 691 N N . GLU A 1 95 ? 16.226 -0.892 -16.307 1.00 93.25 95 GLU A N 1
ATOM 692 C CA . GLU A 1 95 ? 15.079 -0.679 -17.182 1.00 93.25 95 GLU A CA 1
ATOM 693 C C . GLU A 1 95 ? 13.787 -1.236 -16.575 1.00 93.25 95 GLU A C 1
ATOM 695 O O . GLU A 1 95 ? 12.836 -0.475 -16.387 1.00 93.25 95 GLU A O 1
ATOM 700 N N . ASP A 1 96 ? 13.770 -2.514 -16.183 1.00 94.38 96 ASP A N 1
ATOM 701 C CA . ASP A 1 96 ? 12.591 -3.158 -15.591 1.00 94.38 96 ASP A CA 1
ATOM 702 C C . ASP A 1 96 ? 12.211 -2.514 -14.254 1.00 94.38 96 ASP A C 1
ATOM 704 O O . ASP A 1 96 ? 11.031 -2.303 -13.950 1.00 94.38 96 ASP A O 1
ATOM 708 N N . ARG A 1 97 ? 13.216 -2.145 -13.448 1.00 96.00 97 ARG A N 1
ATOM 709 C CA . ARG A 1 97 ? 12.993 -1.434 -12.186 1.00 96.00 97 ARG A CA 1
ATOM 710 C C . ARG A 1 97 ? 12.324 -0.083 -12.436 1.00 96.00 97 ARG A C 1
ATOM 712 O O . ARG A 1 97 ? 11.331 0.234 -11.779 1.00 96.00 97 ARG A O 1
ATOM 719 N N . ARG A 1 98 ? 12.827 0.699 -13.397 1.00 94.50 98 ARG A N 1
ATOM 720 C CA . ARG A 1 98 ? 12.249 1.998 -13.772 1.00 94.50 98 ARG A CA 1
ATOM 721 C C . ARG A 1 98 ? 10.839 1.845 -14.345 1.00 94.50 98 ARG A C 1
ATOM 723 O O . ARG A 1 98 ? 9.968 2.645 -14.001 1.00 94.50 98 ARG A O 1
ATOM 730 N N . ALA A 1 99 ? 10.591 0.799 -15.134 1.00 95.19 99 ALA A N 1
ATOM 731 C CA . ALA A 1 99 ? 9.265 0.458 -15.645 1.00 95.19 99 ALA A CA 1
ATOM 732 C C . ALA A 1 99 ? 8.265 0.184 -14.514 1.00 95.19 99 ALA A C 1
ATOM 734 O O . ALA A 1 99 ? 7.160 0.733 -14.504 1.00 95.19 99 ALA A O 1
ATOM 735 N N . CYS A 1 100 ? 8.662 -0.632 -13.533 1.00 95.94 100 CYS A N 1
ATOM 736 C CA . CYS A 1 100 ? 7.837 -0.937 -12.368 1.00 95.94 100 CYS A CA 1
ATOM 737 C C . CYS A 1 100 ? 7.511 0.319 -11.557 1.00 95.94 100 CYS A C 1
ATOM 739 O O . CYS A 1 100 ? 6.340 0.563 -11.264 1.00 95.94 100 CYS A O 1
ATOM 741 N N . ILE A 1 101 ? 8.520 1.136 -11.235 1.00 95.56 101 ILE A N 1
ATOM 742 C CA . ILE A 1 101 ? 8.327 2.365 -10.453 1.00 95.56 101 ILE A CA 1
ATOM 743 C C . ILE A 1 101 ? 7.368 3.312 -11.180 1.00 95.56 101 ILE A C 1
ATOM 745 O O . ILE A 1 101 ? 6.408 3.782 -10.570 1.00 95.56 101 ILE A O 1
ATOM 749 N N . GLY A 1 102 ? 7.566 3.526 -12.486 1.00 94.75 102 GLY A N 1
ATOM 750 C CA . GLY A 1 102 ? 6.690 4.377 -13.293 1.00 94.75 102 GLY A CA 1
ATOM 751 C C . GLY A 1 102 ? 5.234 3.902 -13.291 1.00 94.75 102 GLY A C 1
ATOM 752 O O . GLY A 1 102 ? 4.321 4.702 -13.097 1.00 94.75 102 GLY A O 1
ATOM 753 N N . ARG A 1 103 ? 5.008 2.589 -13.414 1.00 95.56 103 ARG A N 1
ATOM 754 C CA . ARG A 1 103 ? 3.667 1.984 -13.353 1.00 95.56 103 ARG A CA 1
ATOM 755 C C . ARG A 1 103 ? 3.025 2.102 -11.971 1.00 95.56 103 ARG A C 1
ATOM 757 O O . ARG A 1 103 ? 1.830 2.360 -11.861 1.00 95.56 103 ARG A O 1
ATOM 764 N N . VAL A 1 104 ? 3.799 1.899 -10.907 1.00 94.44 104 VAL A N 1
ATOM 765 C CA . VAL A 1 104 ? 3.298 1.980 -9.529 1.00 94.44 104 VAL A CA 1
ATOM 766 C C . VAL A 1 104 ? 2.924 3.416 -9.160 1.00 94.44 104 VAL A C 1
ATOM 768 O O . VAL A 1 104 ? 1.878 3.614 -8.543 1.00 94.44 104 VAL A O 1
ATOM 771 N N . GLN A 1 105 ? 3.741 4.399 -9.547 1.00 92.00 105 GLN A N 1
ATOM 772 C CA . GLN A 1 105 ? 3.553 5.806 -9.180 1.00 92.00 105 GLN A CA 1
ATOM 773 C C . GLN A 1 105 ? 2.547 6.539 -10.073 1.00 92.00 105 GLN A C 1
ATOM 775 O O . GLN A 1 105 ? 1.739 7.308 -9.560 1.00 92.00 105 GLN A O 1
ATOM 780 N N . SER A 1 106 ? 2.576 6.284 -11.383 1.00 91.62 106 SER A N 1
ATOM 781 C CA . SER A 1 106 ? 1.864 7.104 -12.376 1.00 91.62 106 SER A CA 1
ATOM 782 C C . SER A 1 106 ? 1.022 6.295 -13.363 1.00 91.62 106 SER A C 1
ATOM 784 O O . SER A 1 106 ? 0.465 6.867 -14.297 1.00 91.62 106 SER A O 1
ATOM 786 N N . GLY A 1 107 ? 0.946 4.972 -13.201 1.00 92.38 107 GLY A N 1
ATOM 787 C CA . GLY A 1 107 ? 0.185 4.112 -14.100 1.00 92.38 107 GLY A CA 1
ATOM 788 C C . GLY A 1 107 ? -1.326 4.302 -13.983 1.00 92.38 107 GLY A C 1
ATOM 789 O O . GLY A 1 107 ? -1.854 4.588 -12.903 1.00 92.38 107 GLY A O 1
ATOM 790 N N . THR A 1 108 ? -2.032 4.088 -15.091 1.00 95.56 108 THR A N 1
ATOM 791 C CA . THR A 1 108 ? -3.495 4.018 -15.095 1.00 95.56 108 THR A CA 1
ATOM 792 C C . THR A 1 108 ? -3.934 2.794 -14.302 1.00 95.56 108 THR A C 1
ATOM 794 O O . THR A 1 108 ? -3.320 1.732 -14.393 1.00 95.56 108 THR A O 1
ATOM 797 N N . SER A 1 109 ? -4.951 2.962 -13.456 1.00 95.00 109 SER A N 1
ATOM 798 C CA . SER A 1 109 ? -5.470 1.893 -12.600 1.00 95.00 109 SER A CA 1
ATOM 799 C C . SER A 1 109 ? -6.864 1.484 -13.054 1.00 95.00 109 SER A C 1
ATOM 801 O O . SER A 1 109 ? -7.715 2.345 -13.262 1.00 95.00 109 SER A O 1
ATOM 803 N N . GLU A 1 110 ? -7.097 0.180 -13.147 1.00 96.19 110 GLU A N 1
ATOM 804 C CA . GLU A 1 110 ? -8.380 -0.405 -13.536 1.00 96.19 110 GLU A CA 1
ATOM 805 C C . GLU A 1 110 ? -8.769 -1.542 -12.586 1.00 96.19 110 GLU A C 1
ATOM 807 O O . GLU A 1 110 ? -7.914 -2.198 -11.985 1.00 96.19 110 GLU A O 1
ATOM 812 N N . GLY A 1 111 ? -10.073 -1.785 -12.451 1.00 94.56 111 GLY A N 1
ATOM 813 C CA . GLY A 1 111 ? -10.621 -2.783 -11.533 1.00 94.56 111 GLY A CA 1
ATOM 814 C C . GLY A 1 111 ? -10.897 -2.238 -10.130 1.00 94.56 111 GLY A C 1
ATOM 815 O O . GLY A 1 111 ? -10.942 -1.031 -9.892 1.00 94.56 111 GLY A O 1
ATOM 816 N N . SER A 1 112 ? -11.143 -3.143 -9.187 1.00 91.19 112 SER A N 1
ATOM 817 C CA . SER A 1 112 ? -11.446 -2.805 -7.798 1.00 91.19 112 SER A CA 1
ATOM 818 C C . SER A 1 112 ? -11.102 -3.966 -6.872 1.00 91.19 112 SER A C 1
ATOM 820 O O . SER A 1 112 ? -11.070 -5.127 -7.279 1.00 91.19 112 SER A O 1
ATOM 822 N N . VAL A 1 113 ? -10.882 -3.664 -5.591 1.00 88.38 113 VAL A N 1
ATOM 823 C CA . VAL A 1 113 ? -10.642 -4.699 -4.571 1.00 88.38 113 VAL A CA 1
ATOM 824 C C . VAL A 1 113 ? -11.832 -5.658 -4.481 1.00 88.38 113 VAL A C 1
ATOM 826 O O . VAL A 1 113 ? -11.636 -6.869 -4.474 1.00 88.38 113 VAL A O 1
ATOM 829 N N . ALA A 1 114 ? -13.061 -5.130 -4.498 1.00 84.81 114 ALA A N 1
ATOM 830 C CA . ALA A 1 114 ? -14.277 -5.944 -4.504 1.00 84.81 114 ALA A CA 1
ATOM 831 C C . ALA A 1 114 ? -14.394 -6.824 -5.764 1.00 84.81 114 ALA A C 1
ATOM 833 O O . ALA A 1 114 ? -14.891 -7.942 -5.686 1.00 84.81 114 ALA A O 1
ATOM 834 N N . GLY A 1 115 ? -13.901 -6.342 -6.910 1.00 88.25 115 GLY A N 1
ATOM 835 C CA . GLY A 1 115 ? -13.862 -7.069 -8.181 1.00 88.25 115 GLY A CA 1
ATOM 836 C C . GLY A 1 115 ? -12.708 -8.068 -8.323 1.00 88.25 115 GLY A C 1
ATOM 837 O O . GLY A 1 115 ? -12.537 -8.628 -9.401 1.00 88.25 115 GLY A O 1
ATOM 838 N N . GLY A 1 116 ? -11.913 -8.295 -7.271 1.00 90.06 116 GLY A N 1
ATOM 839 C CA . GLY A 1 116 ? -10.838 -9.293 -7.255 1.00 90.06 116 GLY A CA 1
ATOM 840 C C . GLY A 1 116 ? -9.437 -8.754 -7.549 1.00 90.06 116 GLY A C 1
ATOM 841 O O . GLY A 1 116 ? -8.477 -9.523 -7.515 1.00 90.06 116 GLY A O 1
ATOM 842 N N . GLY A 1 117 ? -9.278 -7.451 -7.791 1.00 92.12 117 GLY A N 1
ATOM 843 C CA . GLY A 1 117 ? -7.956 -6.849 -7.944 1.00 92.12 117 GLY A CA 1
ATOM 844 C C . GLY A 1 117 ? -7.948 -5.495 -8.642 1.00 92.12 117 GLY A C 1
ATOM 845 O O . GLY A 1 117 ? -8.901 -5.100 -9.309 1.00 92.12 117 GLY A O 1
ATOM 846 N N . VAL A 1 118 ? -6.824 -4.791 -8.490 1.00 93.69 118 VAL A N 1
ATOM 847 C CA . VAL A 1 118 ? -6.519 -3.554 -9.218 1.00 93.69 118 VAL A CA 1
ATOM 848 C C . VAL A 1 118 ? -5.324 -3.816 -10.121 1.00 93.69 118 VAL A C 1
ATOM 850 O O . VAL A 1 118 ? -4.234 -4.137 -9.638 1.00 93.69 118 VAL A O 1
ATOM 853 N N . LEU A 1 119 ? -5.528 -3.667 -11.425 1.00 94.56 119 LEU A N 1
ATOM 854 C CA . LEU A 1 119 ? -4.464 -3.709 -12.418 1.00 94.56 119 LEU A CA 1
ATOM 855 C C . LEU A 1 119 ? -3.910 -2.304 -12.623 1.00 94.56 119 LEU A C 1
ATOM 857 O O . LEU A 1 119 ? -4.638 -1.317 -12.542 1.00 94.56 119 LEU A O 1
ATOM 861 N N . ARG A 1 120 ? -2.601 -2.220 -12.859 1.00 94.81 120 ARG A N 1
ATOM 862 C CA . ARG A 1 120 ? -1.914 -0.968 -13.173 1.00 94.81 120 ARG A CA 1
ATOM 863 C C . ARG A 1 120 ? -1.161 -1.129 -14.472 1.00 94.81 120 ARG A C 1
ATOM 865 O O . ARG A 1 120 ? -0.437 -2.112 -14.626 1.00 94.81 120 ARG A O 1
ATOM 872 N N . GLU A 1 121 ? -1.272 -0.148 -15.350 1.00 94.44 121 GLU A N 1
ATOM 873 C CA . GLU A 1 121 ? -0.589 -0.139 -16.638 1.00 94.44 121 GLU A CA 1
ATOM 874 C C . GLU A 1 121 ? 0.244 1.133 -16.808 1.00 94.44 121 GLU A C 1
ATOM 876 O O . GLU A 1 121 ? -0.100 2.202 -16.315 1.00 94.44 121 GLU A O 1
ATOM 881 N N . GLY A 1 122 ? 1.388 1.008 -17.477 1.00 92.88 122 GLY A N 1
ATOM 882 C CA . GLY A 1 122 ? 2.246 2.137 -17.811 1.00 92.88 122 GLY A CA 1
ATOM 883 C C . GLY A 1 122 ? 3.091 1.806 -19.031 1.00 92.88 122 GLY A C 1
ATOM 884 O O . GLY A 1 122 ? 3.715 0.745 -19.076 1.00 92.88 122 GLY A O 1
ATOM 885 N N . THR A 1 123 ? 3.112 2.717 -20.002 1.00 91.50 123 THR A N 1
ATOM 886 C CA . THR A 1 123 ? 3.947 2.616 -21.205 1.00 91.50 123 THR A CA 1
ATOM 887 C C . THR A 1 123 ? 5.196 3.473 -21.036 1.00 91.50 123 THR A C 1
ATOM 889 O O . THR A 1 123 ? 5.119 4.603 -20.555 1.00 91.50 123 THR A O 1
ATOM 892 N N . MET A 1 124 ? 6.350 2.960 -21.458 1.00 87.44 124 MET A N 1
ATOM 893 C CA . MET A 1 124 ? 7.599 3.717 -21.479 1.00 87.44 124 MET A CA 1
ATOM 894 C C . MET A 1 124 ? 8.378 3.469 -22.764 1.00 87.44 124 MET A C 1
ATOM 896 O O . MET A 1 124 ? 8.315 2.392 -23.348 1.00 87.44 124 MET A O 1
ATOM 900 N N . GLN A 1 125 ? 9.133 4.480 -23.183 1.00 88.19 125 GLN A N 1
ATOM 901 C CA . GLN A 1 125 ? 10.082 4.358 -24.282 1.00 88.19 125 GLN A CA 1
ATOM 902 C C . GLN A 1 125 ? 11.371 3.703 -23.773 1.00 88.19 125 GLN A C 1
ATOM 904 O O . GLN A 1 125 ? 11.893 4.069 -22.712 1.00 88.19 125 GLN A O 1
ATOM 909 N N . VAL A 1 126 ? 11.885 2.759 -24.554 1.00 84.94 126 VAL A N 1
ATOM 910 C CA . VAL A 1 126 ? 13.124 2.024 -24.287 1.00 84.94 126 VAL A CA 1
ATOM 911 C C . VAL A 1 126 ? 14.117 2.344 -25.398 1.00 84.94 126 VAL A C 1
ATOM 913 O O . VAL A 1 126 ? 13.746 2.360 -26.572 1.00 84.94 126 VAL A O 1
ATOM 916 N N . GLN A 1 127 ? 15.381 2.609 -25.052 1.00 81.06 127 GLN A N 1
ATOM 917 C CA . GLN A 1 127 ? 16.424 2.706 -26.069 1.00 81.06 127 GLN A CA 1
ATOM 918 C C . GLN A 1 127 ? 16.764 1.311 -26.592 1.00 81.06 127 GLN A C 1
ATOM 920 O O . GLN A 1 127 ? 17.295 0.479 -25.863 1.00 81.06 127 GLN A O 1
ATOM 925 N N . VAL A 1 128 ? 16.517 1.079 -27.878 1.00 80.69 128 VAL A N 1
ATOM 926 C CA . VAL A 1 128 ? 17.019 -0.113 -28.563 1.00 80.69 128 VAL A CA 1
ATOM 927 C C . VAL A 1 128 ? 18.473 0.155 -28.974 1.00 80.69 128 VAL A C 1
ATOM 929 O O . VAL A 1 128 ? 18.726 1.165 -29.640 1.00 80.69 128 VAL A O 1
ATOM 932 N N . PRO A 1 129 ? 19.446 -0.695 -28.592 1.00 74.12 129 PRO A N 1
ATOM 933 C CA . PRO A 1 129 ? 20.820 -0.549 -29.053 1.00 74.12 129 PRO A CA 1
ATOM 934 C C . PRO A 1 129 ? 20.896 -0.578 -30.587 1.00 74.12 129 PRO A C 1
ATOM 936 O O . PRO A 1 129 ? 20.141 -1.322 -31.220 1.00 74.12 129 PRO A O 1
ATOM 939 N N . PRO A 1 130 ? 21.816 0.181 -31.208 1.00 76.69 130 PRO A N 1
ATOM 940 C CA . PRO A 1 130 ? 22.010 0.115 -32.649 1.00 76.69 130 PRO A CA 1
ATOM 941 C C . PRO A 1 130 ? 22.403 -1.313 -33.076 1.00 76.69 130 PRO A C 1
ATOM 943 O O . PRO A 1 130 ? 23.143 -1.991 -32.348 1.00 76.69 130 PRO A O 1
ATOM 946 N N . PRO A 1 131 ? 21.950 -1.784 -34.254 1.00 76.62 131 PRO A N 1
ATOM 947 C CA . PRO A 1 131 ? 22.319 -3.102 -34.759 1.00 76.62 131 PRO A CA 1
ATOM 948 C C . PRO A 1 131 ? 23.848 -3.256 -34.811 1.00 76.62 131 PRO A C 1
ATOM 950 O O . PRO A 1 131 ? 24.531 -2.441 -35.426 1.00 76.62 131 PRO A O 1
ATOM 953 N N . GLY A 1 132 ? 24.390 -4.295 -34.165 1.00 67.12 132 GLY A N 1
ATOM 954 C CA . GLY A 1 132 ? 25.816 -4.656 -34.243 1.00 67.12 132 GLY A CA 1
ATOM 955 C C . GLY A 1 132 ? 26.689 -4.344 -33.017 1.00 67.12 132 GLY A C 1
ATOM 956 O O . GLY A 1 132 ? 27.851 -4.737 -33.006 1.00 67.12 132 GLY A O 1
ATOM 957 N N . ALA A 1 133 ? 26.164 -3.716 -31.959 1.00 63.34 133 ALA A N 1
ATOM 958 C CA . ALA A 1 133 ? 26.953 -3.381 -30.760 1.00 63.34 133 ALA A CA 1
ATOM 959 C C . ALA A 1 133 ? 27.253 -4.569 -29.810 1.00 63.34 133 ALA A C 1
ATOM 961 O O . ALA A 1 133 ? 28.031 -4.418 -28.872 1.00 63.34 133 ALA A O 1
ATOM 962 N N . GLY A 1 134 ? 26.650 -5.744 -30.039 1.00 59.06 134 GLY A N 1
ATOM 963 C CA . GLY A 1 134 ? 26.775 -6.932 -29.178 1.00 59.06 134 GLY A CA 1
ATOM 964 C C . GLY A 1 134 ? 27.639 -8.070 -29.730 1.00 59.06 134 GLY A C 1
ATOM 965 O O . GLY A 1 134 ? 27.694 -9.130 -29.112 1.00 59.06 134 GLY A O 1
ATOM 966 N N . ALA A 1 135 ? 28.293 -7.902 -30.885 1.00 60.94 135 ALA A N 1
ATOM 967 C CA . ALA A 1 135 ? 29.187 -8.938 -31.394 1.00 60.94 135 ALA A CA 1
ATOM 968 C C . ALA A 1 135 ? 30.475 -8.959 -30.547 1.00 60.94 135 ALA A C 1
ATOM 970 O O . ALA A 1 135 ? 31.173 -7.939 -30.502 1.00 60.94 135 ALA A O 1
ATOM 971 N N . PRO A 1 136 ? 30.826 -10.075 -29.875 1.00 59.47 136 PRO A N 1
ATOM 972 C CA . PRO A 1 136 ? 32.122 -10.182 -29.223 1.00 59.47 136 PRO A CA 1
ATOM 973 C C . PRO A 1 136 ? 33.198 -9.996 -30.294 1.00 59.47 136 PRO A C 1
ATOM 975 O O . PRO A 1 136 ? 33.257 -10.754 -31.263 1.00 59.47 136 PRO A O 1
ATOM 978 N N . ARG A 1 137 ? 34.047 -8.972 -30.139 1.00 63.22 137 ARG A N 1
ATOM 979 C CA . ARG A 1 137 ? 35.288 -8.891 -30.911 1.00 63.22 137 ARG A CA 1
ATOM 980 C C . ARG A 1 137 ? 36.103 -10.116 -30.521 1.00 63.22 137 ARG A C 1
ATOM 982 O O . ARG A 1 137 ? 36.659 -10.161 -29.428 1.00 63.22 137 ARG A O 1
ATOM 989 N N . THR A 1 138 ? 36.145 -11.114 -31.395 1.00 60.88 138 THR A N 1
ATOM 990 C CA . THR A 1 138 ? 37.152 -12.167 -31.338 1.00 60.88 138 THR A CA 1
ATOM 991 C C . THR A 1 138 ? 38.503 -11.473 -31.440 1.00 60.88 138 THR A C 1
ATOM 993 O O . THR A 1 138 ? 38.902 -11.031 -32.518 1.00 60.88 138 THR A O 1
ATOM 996 N N . MET A 1 139 ? 39.151 -11.284 -30.295 1.00 55.88 139 MET A N 1
ATOM 997 C CA . MET A 1 139 ? 40.525 -10.821 -30.211 1.00 55.88 139 MET A CA 1
ATOM 998 C C . MET A 1 139 ? 41.372 -11.959 -30.772 1.00 55.88 139 MET A C 1
ATOM 1000 O O . MET A 1 139 ? 41.532 -12.993 -30.131 1.00 55.88 139 MET A O 1
ATOM 1004 N N . ASN A 1 140 ? 41.777 -11.816 -32.028 1.00 59.62 140 ASN A N 1
ATOM 1005 C CA . ASN A 1 140 ? 42.734 -12.701 -32.658 1.00 59.62 140 ASN A CA 1
ATOM 1006 C C . ASN A 1 140 ? 44.043 -11.919 -32.755 1.00 59.62 140 ASN A C 1
ATOM 1008 O O . ASN A 1 140 ? 44.035 -10.826 -33.328 1.00 59.62 140 ASN A O 1
ATOM 1012 N N . GLN A 1 141 ? 45.110 -12.544 -32.248 1.00 45.69 141 GLN A N 1
ATOM 1013 C CA . GLN A 1 141 ? 46.521 -12.129 -32.254 1.00 45.69 141 GLN A CA 1
ATOM 1014 C C . GLN A 1 141 ? 46.937 -11.156 -31.143 1.00 45.69 141 GLN A C 1
ATOM 1016 O O . GLN A 1 141 ? 46.712 -9.934 -31.275 1.00 45.69 141 GLN A O 1
#

pLDDT: mean 79.41, std 17.54, range [41.91, 97.81]

Secondary structure (DSSP, 8-state):
-------------------------PPPPHHHHHHHHHHHHHHHHT-SSS-HHHHHHHHHHHHHHHHTT-SPPTTHHHHHHHHHHHGGGG-SSHHHHHHHHHHHHH-EEEEETTTTEEEEE-----PPPPTTTT-------

Sequence (141 aa):
MTNRFALAPRILSAACLLAACAAVQAAPDASARDRYQQDRQACMSGDTAQSRETCLREAGAALQASRTGQLAGQDATDGYARNAAQRCEVFKTDEDRRACIGRVQSGTSEGSVAGGGVLREGTMQVQVPPPGAGAPRTMNQ

Foldseek 3Di:
DDDDDDDDDPPDDPDDPPDDPPPPQAQQDPVLVVQLVVQLVCLVVVVDLDHSVVSNVVSVVSSSCRRNVNDDDPCCVVVVLVVQLVVLVPDPDPVSSVLSNCQSPPFDWDDDVSRVDIDTDDDDDDDDDDPPPPDPPPPDD